Protein AF-A0A3C2B3F4-F1 (afdb_monomer)

Secondary structure (DSSP, 8-state):
---HHHHHHTS-HHHHHHHHHHHHHHHHH-TTPEEEEETTEEEEEETTEEEEE------------

Sequence (65 aa):
MTDPDAYLHRQPEPHRRALGELRTAIITTAPDCVETMRRRVPAFLLDGKQLVSIGAARHLDTGAE

Mean predicted aligned error: 6.21 Å

pLDDT: mean 83.93, std 11.48, range [47.03, 92.81]

Structure (mmCIF, N/CA/C/O backbone):
data_AF-A0A3C2B3F4-F1
#
_entry.id   AF-A0A3C2B3F4-F1
#
loop_
_atom_site.group_PDB
_atom_site.id
_atom_site.type_symbol
_atom_site.label_atom_id
_atom_site.label_alt_id
_atom_site.label_comp_id
_atom_site.label_asym_id
_atom_site.label_entity_id
_atom_site.label_seq_id
_atom_site.pdbx_PDB_ins_code
_atom_site.Cartn_x
_atom_site.Cartn_y
_atom_site.Cartn_z
_atom_site.occupancy
_atom_site.B_iso_or_equiv
_atom_site.auth_seq_id
_atom_site.auth_comp_id
_atom_site.auth_asym_id
_atom_site.auth_atom_id
_atom_site.pdbx_PDB_model_num
ATOM 1 N N . MET A 1 1 ? -4.321 -16.498 -4.886 1.00 48.94 1 MET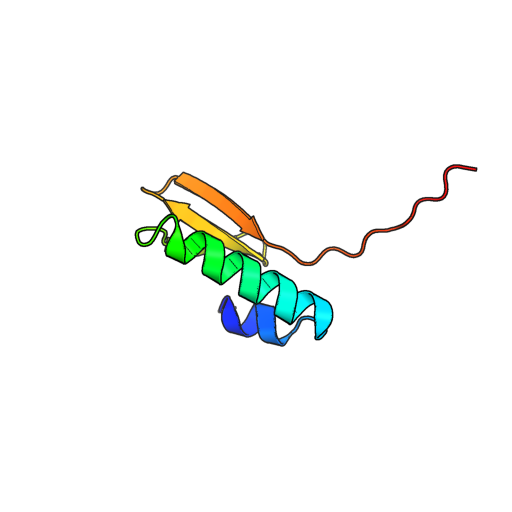 A N 1
ATOM 2 C CA . MET A 1 1 ? -4.624 -15.251 -4.156 1.00 48.94 1 MET A CA 1
ATOM 3 C C . MET A 1 1 ? -3.449 -14.324 -4.407 1.00 48.94 1 MET A C 1
ATOM 5 O O . MET A 1 1 ? -2.335 -14.730 -4.113 1.00 48.94 1 MET A O 1
ATOM 9 N N . THR A 1 2 ? -3.630 -13.205 -5.108 1.00 61.22 2 THR A N 1
ATOM 10 C CA . THR A 1 2 ? -2.507 -12.283 -5.342 1.00 61.22 2 THR A CA 1
ATOM 11 C C . THR A 1 2 ? -2.296 -11.494 -4.063 1.00 61.22 2 THR A C 1
ATOM 13 O O . THR A 1 2 ? -3.254 -10.946 -3.534 1.00 61.22 2 THR A O 1
ATOM 16 N N . ASP A 1 3 ? -1.075 -11.507 -3.562 1.00 81.94 3 ASP A N 1
ATOM 17 C CA . ASP A 1 3 ? -0.638 -10.733 -2.409 1.00 81.94 3 ASP A CA 1
ATOM 18 C C . ASP A 1 3 ? -0.051 -9.389 -2.901 1.00 81.94 3 ASP A C 1
ATOM 20 O O . ASP A 1 3 ? 0.510 -9.359 -4.006 1.00 81.94 3 ASP A O 1
ATOM 24 N N . PRO A 1 4 ? -0.220 -8.270 -2.174 1.00 81.62 4 PRO A N 1
ATOM 25 C CA . PRO A 1 4 ? 0.351 -6.981 -2.561 1.00 81.62 4 PRO A CA 1
ATOM 26 C C . PRO A 1 4 ? 1.868 -7.038 -2.795 1.00 81.62 4 PRO A C 1
ATOM 28 O O . PRO A 1 4 ? 2.333 -6.504 -3.804 1.00 81.62 4 PRO A O 1
ATOM 31 N N . ASP A 1 5 ? 2.643 -7.761 -1.984 1.00 84.06 5 ASP A N 1
ATOM 32 C CA . ASP A 1 5 ? 4.080 -7.940 -2.214 1.00 84.06 5 ASP A CA 1
ATOM 33 C C . ASP A 1 5 ? 4.335 -8.717 -3.510 1.00 84.06 5 ASP A C 1
ATOM 35 O O . ASP A 1 5 ? 5.168 -8.326 -4.334 1.00 84.06 5 ASP A O 1
ATOM 39 N N . ALA A 1 6 ? 3.546 -9.762 -3.779 1.00 86.69 6 ALA A N 1
ATOM 40 C CA . ALA A 1 6 ? 3.621 -10.490 -5.047 1.00 86.69 6 ALA A CA 1
ATOM 41 C C . ALA A 1 6 ? 3.268 -9.613 -6.267 1.00 86.69 6 ALA A C 1
ATOM 43 O O . ALA A 1 6 ? 3.770 -9.863 -7.365 1.00 86.69 6 ALA A O 1
ATOM 44 N N . TYR A 1 7 ? 2.419 -8.591 -6.106 1.00 86.56 7 TYR A N 1
ATOM 45 C CA . TYR A 1 7 ? 2.161 -7.596 -7.148 1.00 86.56 7 TYR A CA 1
ATOM 46 C C . TYR A 1 7 ? 3.380 -6.693 -7.365 1.00 86.56 7 TYR A C 1
ATOM 48 O O . TYR A 1 7 ? 3.781 -6.514 -8.516 1.00 86.56 7 TYR A O 1
ATOM 56 N N . LEU A 1 8 ? 3.998 -6.175 -6.296 1.00 85.31 8 LEU A N 1
ATOM 57 C CA . LEU A 1 8 ? 5.197 -5.333 -6.385 1.00 85.31 8 LEU A CA 1
ATOM 58 C C . LEU A 1 8 ? 6.369 -6.079 -7.039 1.00 85.31 8 LEU A C 1
ATOM 60 O O . LEU A 1 8 ? 7.038 -5.522 -7.907 1.00 85.31 8 LEU A O 1
ATOM 64 N N . HIS A 1 9 ? 6.581 -7.353 -6.695 1.00 87.31 9 HIS A N 1
ATOM 65 C CA . HIS A 1 9 ? 7.637 -8.186 -7.285 1.00 87.31 9 HIS A CA 1
ATOM 66 C C . HIS A 1 9 ? 7.484 -8.421 -8.792 1.00 87.31 9 HIS A C 1
ATOM 68 O O . HIS A 1 9 ? 8.468 -8.727 -9.460 1.00 87.31 9 HIS A O 1
ATOM 74 N N . ARG A 1 10 ? 6.270 -8.284 -9.337 1.00 87.69 10 ARG A N 1
ATOM 75 C CA . ARG A 1 10 ? 6.009 -8.412 -10.780 1.00 87.69 10 ARG A CA 1
ATOM 76 C C . ARG A 1 10 ? 6.266 -7.122 -11.553 1.00 87.69 10 ARG A C 1
ATOM 78 O O . ARG A 1 10 ? 6.279 -7.164 -12.780 1.00 87.69 10 ARG A O 1
ATOM 85 N N . GLN A 1 11 ? 6.421 -5.992 -10.867 1.00 87.12 11 GLN A N 1
ATOM 86 C CA . GLN A 1 11 ? 6.651 -4.710 -11.521 1.00 87.12 11 GLN A CA 1
ATOM 87 C C . GLN A 1 11 ? 8.136 -4.515 -11.855 1.00 87.12 11 GLN A C 1
ATOM 89 O O . GLN A 1 11 ? 8.998 -4.997 -11.118 1.00 87.12 11 GLN A O 1
ATOM 94 N N . PRO A 1 12 ? 8.460 -3.775 -12.932 1.00 88.44 12 PRO A N 1
ATOM 95 C CA . PRO A 1 12 ? 9.834 -3.384 -13.229 1.00 88.44 12 PRO A CA 1
ATOM 96 C C . PRO A 1 12 ? 10.465 -2.610 -12.067 1.00 88.44 12 PRO A C 1
ATOM 98 O O . PRO A 1 12 ? 9.772 -1.854 -11.386 1.00 88.44 12 PRO A O 1
ATOM 101 N N . GLU A 1 13 ? 11.784 -2.718 -11.906 1.00 87.44 13 GLU A N 1
ATOM 102 C CA . GLU A 1 13 ? 12.546 -2.100 -10.809 1.00 87.44 13 GLU A CA 1
ATOM 103 C C . GLU A 1 13 ? 12.164 -0.645 -10.467 1.00 87.44 13 GLU A C 1
ATOM 105 O O . GLU A 1 13 ? 11.887 -0.376 -9.295 1.00 87.44 13 GLU A O 1
ATOM 110 N N . PRO A 1 14 ? 12.060 0.295 -11.435 1.00 86.31 14 PRO A N 1
ATOM 111 C CA . PRO A 1 14 ? 11.682 1.674 -11.116 1.00 86.31 14 PRO A CA 1
ATOM 112 C C . PRO A 1 14 ? 10.267 1.787 -10.530 1.00 86.31 14 PRO A C 1
ATOM 114 O O . PRO A 1 14 ? 10.043 2.553 -9.595 1.00 86.31 14 PRO A O 1
ATOM 117 N N . HIS A 1 15 ? 9.319 0.988 -11.026 1.00 87.06 15 HIS A N 1
ATOM 118 C CA . HIS A 1 15 ? 7.948 0.969 -10.517 1.00 87.06 15 HIS A CA 1
ATOM 119 C C . HIS A 1 15 ? 7.884 0.299 -9.148 1.00 87.06 15 HIS A C 1
ATOM 121 O O . HIS A 1 15 ? 7.205 0.797 -8.257 1.00 87.06 15 HIS A O 1
ATOM 127 N N . ARG A 1 16 ? 8.612 -0.807 -8.958 1.00 89.94 16 ARG A N 1
ATOM 128 C CA . ARG A 1 16 ? 8.692 -1.510 -7.675 1.00 89.94 16 ARG A CA 1
ATOM 129 C C . ARG A 1 16 ? 9.207 -0.587 -6.575 1.00 89.94 16 ARG A C 1
ATOM 131 O O . ARG A 1 16 ? 8.608 -0.541 -5.504 1.00 89.94 16 ARG A O 1
ATOM 138 N N . ARG A 1 17 ? 10.268 0.176 -6.856 1.00 89.56 17 ARG A N 1
ATOM 139 C CA . ARG A 1 17 ? 10.829 1.151 -5.916 1.00 89.56 17 ARG A CA 1
ATOM 140 C C . ARG A 1 17 ? 9.822 2.247 -5.570 1.00 89.56 17 ARG A C 1
ATOM 142 O O . ARG A 1 17 ? 9.534 2.439 -4.395 1.00 89.56 17 ARG A O 1
ATOM 149 N N . ALA A 1 18 ? 9.233 2.896 -6.576 1.00 89.75 18 ALA A N 1
ATOM 150 C CA . ALA A 1 18 ? 8.252 3.960 -6.356 1.00 89.75 18 ALA A CA 1
ATOM 151 C C . ALA A 1 18 ? 7.006 3.470 -5.590 1.00 89.75 18 ALA A C 1
ATOM 153 O O . ALA A 1 18 ? 6.529 4.139 -4.676 1.00 89.75 18 ALA A O 1
ATOM 154 N N . LEU A 1 19 ? 6.497 2.277 -5.919 1.00 89.81 19 LEU A N 1
ATOM 155 C CA . LEU A 1 19 ? 5.362 1.668 -5.220 1.00 89.81 19 LEU A CA 1
ATOM 156 C C . LEU A 1 19 ? 5.710 1.291 -3.774 1.00 89.81 19 LEU A C 1
ATOM 158 O O . LEU A 1 19 ? 4.873 1.465 -2.893 1.00 89.81 19 LEU A O 1
ATOM 162 N N . GLY A 1 20 ? 6.928 0.804 -3.521 1.00 91.00 20 GLY A N 1
ATOM 163 C CA . GLY A 1 20 ? 7.409 0.500 -2.171 1.00 91.00 20 GLY A CA 1
ATOM 164 C C . GLY A 1 20 ? 7.549 1.749 -1.297 1.00 91.00 20 GLY A C 1
ATOM 165 O O . GLY A 1 20 ? 7.108 1.750 -0.146 1.00 91.00 20 GLY A O 1
ATOM 166 N N . GLU A 1 21 ? 8.094 2.834 -1.852 1.00 91.75 21 GLU A N 1
ATOM 167 C CA . GLU A 1 21 ? 8.184 4.135 -1.177 1.00 91.75 21 GLU A CA 1
ATOM 168 C C . GLU A 1 21 ? 6.781 4.685 -0.855 1.00 91.75 21 GLU A C 1
ATOM 170 O O . GLU A 1 21 ? 6.509 5.068 0.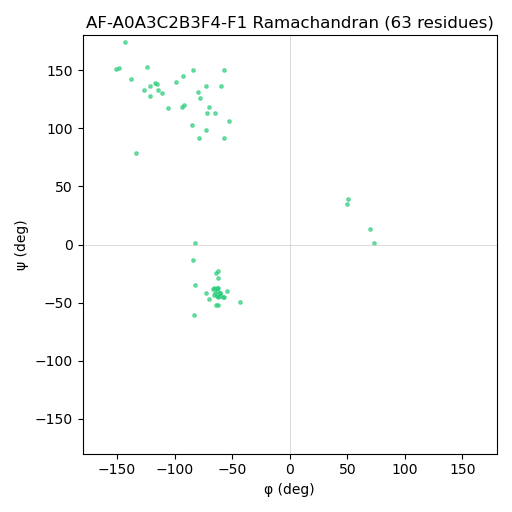284 1.00 91.75 21 GLU A O 1
ATOM 175 N N . LEU A 1 22 ? 5.849 4.626 -1.815 1.00 90.56 22 LEU A N 1
ATOM 176 C CA . LEU A 1 22 ? 4.466 5.067 -1.622 1.00 90.56 22 LEU A CA 1
ATOM 1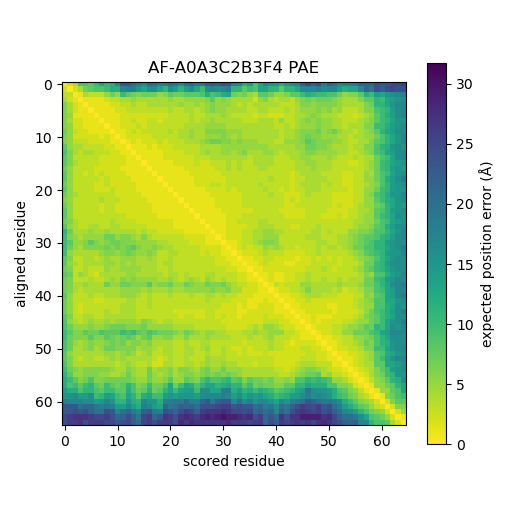77 C C . LEU A 1 22 ? 3.726 4.235 -0.563 1.00 90.56 22 LEU A C 1
ATOM 179 O O . LEU A 1 22 ? 3.069 4.800 0.309 1.00 90.56 22 LEU A O 1
ATOM 183 N N . ARG A 1 23 ? 3.862 2.903 -0.597 1.00 90.56 23 ARG A N 1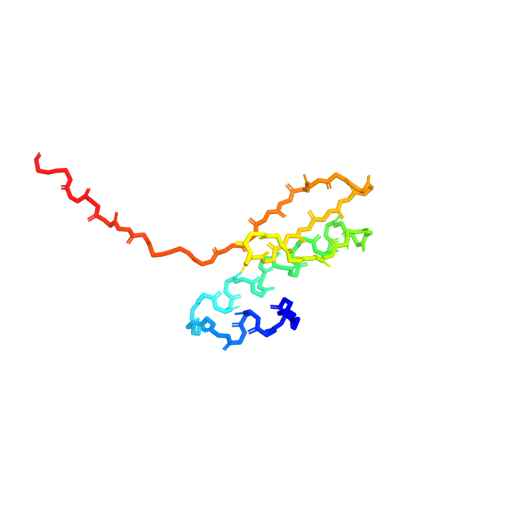
ATOM 184 C CA . ARG A 1 23 ? 3.300 1.994 0.418 1.00 90.56 23 ARG A CA 1
ATOM 185 C C . ARG A 1 23 ? 3.807 2.345 1.814 1.00 90.56 23 ARG A C 1
ATOM 187 O O . ARG A 1 23 ? 3.012 2.455 2.743 1.00 90.56 23 ARG A O 1
ATOM 194 N N . THR A 1 24 ? 5.110 2.583 1.944 1.00 91.31 24 THR A N 1
ATOM 195 C CA . THR A 1 24 ? 5.732 2.974 3.217 1.00 91.31 24 THR A CA 1
ATOM 196 C C . THR A 1 24 ? 5.157 4.292 3.736 1.00 91.31 24 THR A C 1
ATOM 198 O O . THR A 1 24 ? 4.802 4.383 4.911 1.00 91.31 24 THR A O 1
ATOM 201 N N . ALA A 1 25 ? 4.997 5.299 2.872 1.00 92.81 25 ALA A N 1
ATOM 202 C CA . ALA A 1 25 ? 4.419 6.589 3.251 1.00 92.81 25 ALA A CA 1
ATOM 203 C C . ALA A 1 25 ? 2.957 6.471 3.721 1.00 92.81 25 ALA A C 1
ATOM 205 O O . ALA A 1 25 ? 2.570 7.110 4.703 1.00 92.81 25 ALA A O 1
ATOM 206 N N . ILE A 1 26 ? 2.158 5.627 3.056 1.00 90.12 26 ILE A N 1
ATOM 207 C CA . ILE A 1 26 ? 0.758 5.372 3.423 1.00 90.12 26 ILE A CA 1
ATOM 208 C C . ILE A 1 26 ? 0.679 4.709 4.799 1.00 90.12 26 ILE A C 1
ATOM 210 O O . ILE A 1 26 ? -0.001 5.236 5.673 1.00 90.12 26 ILE A O 1
ATOM 214 N N . ILE A 1 27 ? 1.412 3.612 5.016 1.00 89.69 27 ILE A N 1
ATOM 215 C CA . ILE A 1 27 ? 1.412 2.879 6.294 1.00 89.69 27 ILE A CA 1
ATOM 216 C C . ILE A 1 27 ? 1.934 3.763 7.434 1.00 89.69 27 ILE A C 1
ATOM 218 O O . ILE A 1 27 ? 1.402 3.727 8.537 1.00 89.69 27 ILE A O 1
ATOM 222 N N . THR A 1 28 ? 2.940 4.601 7.168 1.00 92.62 28 THR A N 1
ATOM 223 C CA . THR A 1 28 ? 3.481 5.534 8.172 1.00 92.62 28 THR A CA 1
ATOM 224 C C . THR A 1 28 ? 2.455 6.597 8.572 1.00 92.62 28 THR A C 1
ATOM 226 O O . THR A 1 28 ? 2.390 6.986 9.734 1.00 92.62 28 THR A O 1
ATOM 229 N N . THR A 1 29 ? 1.649 7.072 7.620 1.00 92.12 29 THR A N 1
ATOM 230 C CA . THR A 1 29 ? 0.642 8.118 7.864 1.00 92.12 29 THR A CA 1
ATOM 231 C C . THR A 1 29 ? -0.649 7.550 8.457 1.00 92.12 29 THR A C 1
ATOM 233 O O . THR A 1 29 ? -1.301 8.205 9.264 1.00 92.12 29 THR A O 1
ATOM 236 N N . ALA A 1 30 ? -1.024 6.336 8.057 1.00 90.38 30 ALA A N 1
ATOM 237 C CA . ALA A 1 30 ? -2.234 5.643 8.477 1.00 90.38 30 ALA A CA 1
ATOM 238 C C . ALA A 1 30 ? -1.889 4.190 8.859 1.00 90.38 30 ALA A C 1
ATOM 240 O O . ALA A 1 30 ? -2.122 3.278 8.062 1.00 90.38 30 ALA A O 1
ATOM 241 N N . PRO A 1 31 ? -1.341 3.950 10.063 1.00 88.69 31 PRO A N 1
ATOM 242 C CA . PRO A 1 31 ? -0.932 2.609 10.493 1.00 88.69 31 PRO A CA 1
ATOM 243 C C . PRO A 1 31 ? -2.112 1.638 10.623 1.00 88.69 31 PRO A C 1
ATOM 245 O O . PRO A 1 31 ? -1.934 0.435 10.460 1.00 88.69 31 PRO A O 1
ATOM 248 N N . ASP A 1 32 ? -3.319 2.160 10.843 1.00 90.31 32 ASP A N 1
ATOM 249 C CA . ASP A 1 32 ? -4.551 1.372 10.954 1.00 90.31 32 ASP A CA 1
ATOM 250 C C . ASP A 1 32 ? -5.164 1.010 9.591 1.00 90.31 32 ASP A C 1
ATOM 252 O O 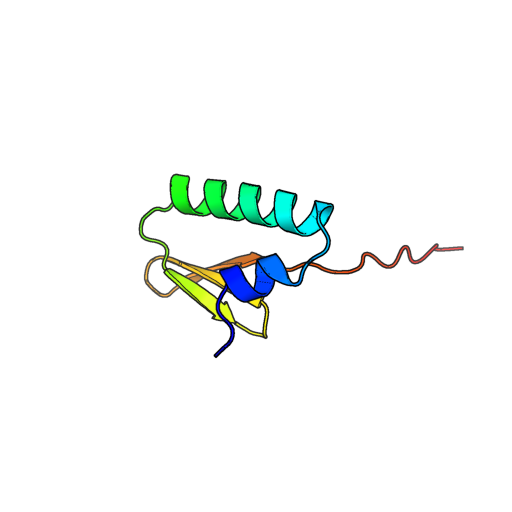. ASP A 1 32 ? -6.235 0.399 9.519 1.00 90.31 32 ASP A O 1
ATOM 256 N N . CYS A 1 33 ? -4.526 1.404 8.482 1.00 90.44 33 CYS A N 1
ATOM 257 C CA . CYS A 1 33 ? -5.032 1.052 7.166 1.00 90.44 33 CYS A CA 1
ATOM 258 C C . CYS A 1 33 ? -4.811 -0.439 6.856 1.00 90.44 33 CYS A C 1
ATOM 260 O O . CYS A 1 33 ? -3.750 -1.017 7.083 1.00 90.44 33 CYS A O 1
ATOM 262 N N . VAL A 1 34 ? -5.834 -1.070 6.289 1.00 90.19 34 VAL A N 1
ATOM 263 C CA . VAL A 1 34 ? -5.805 -2.452 5.822 1.00 90.19 34 VAL A CA 1
ATOM 264 C C . VAL A 1 34 ? -5.445 -2.462 4.345 1.00 90.19 34 VAL A C 1
ATOM 266 O O . VAL A 1 34 ? -6.187 -1.942 3.505 1.00 90.19 34 VAL A O 1
ATOM 269 N N . GLU A 1 35 ? -4.324 -3.092 4.019 1.00 89.81 35 GLU A N 1
ATOM 270 C CA . GLU A 1 35 ? -3.936 -3.357 2.639 1.00 89.81 35 GLU A CA 1
ATOM 271 C C . GLU A 1 35 ? -4.692 -4.577 2.089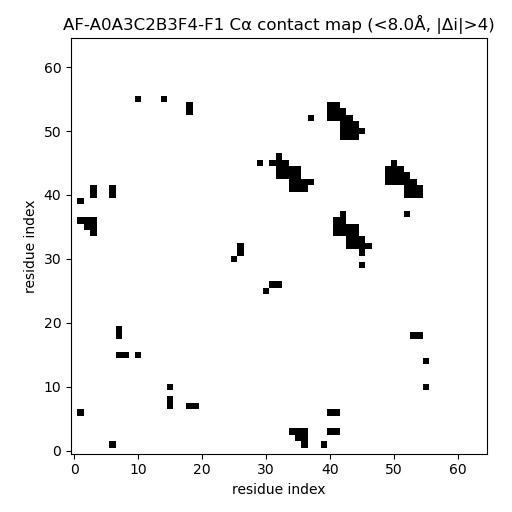 1.00 89.81 35 GLU A C 1
ATOM 273 O O . GLU A 1 35 ? -4.781 -5.635 2.711 1.00 89.81 35 GLU A O 1
ATOM 278 N N . THR A 1 36 ? -5.271 -4.433 0.903 1.00 89.56 36 THR A N 1
ATOM 279 C CA . THR A 1 36 ? -6.035 -5.471 0.210 1.00 89.56 36 THR A CA 1
ATOM 280 C C . THR A 1 36 ? -5.791 -5.410 -1.294 1.00 89.56 36 THR A C 1
ATOM 282 O O . THR A 1 36 ? -5.179 -4.478 -1.806 1.00 89.56 36 THR A O 1
ATOM 285 N N . MET A 1 37 ? -6.328 -6.376 -2.038 1.00 88.44 37 MET A N 1
ATOM 286 C CA . MET A 1 37 ? -6.310 -6.358 -3.499 1.00 88.44 37 MET A CA 1
ATOM 287 C C . MET A 1 37 ? -7.697 -6.026 -4.046 1.00 88.44 37 MET A C 1
ATOM 289 O O . MET A 1 37 ? -8.644 -6.798 -3.888 1.00 88.44 37 MET A O 1
ATOM 293 N N . ARG A 1 38 ? -7.822 -4.905 -4.762 1.00 87.19 38 ARG A N 1
ATOM 294 C CA . ARG A 1 38 ? -9.043 -4.535 -5.495 1.00 87.19 38 ARG A CA 1
ATOM 295 C C . ARG A 1 38 ? -8.731 -4.356 -6.965 1.00 87.19 38 ARG A C 1
ATOM 297 O O . ARG A 1 38 ? -7.731 -3.759 -7.324 1.00 87.19 38 ARG A O 1
ATOM 304 N N . ARG A 1 39 ? -9.592 -4.879 -7.845 1.00 83.69 39 ARG A N 1
ATOM 305 C CA . ARG A 1 39 ? -9.437 -4.741 -9.310 1.00 83.69 39 ARG A CA 1
ATOM 306 C C . ARG A 1 39 ? -8.025 -5.112 -9.813 1.00 83.69 39 ARG A C 1
ATOM 308 O O . ARG A 1 39 ? -7.540 -4.527 -10.772 1.00 83.69 39 ARG A O 1
ATOM 315 N N . ARG A 1 40 ? -7.397 -6.114 -9.177 1.00 85.81 40 ARG A N 1
ATOM 316 C CA . ARG A 1 40 ? -6.029 -6.612 -9.444 1.00 85.81 40 ARG A CA 1
ATOM 317 C C . ARG A 1 40 ? -4.879 -5.671 -9.057 1.00 85.81 40 ARG A C 1
ATOM 319 O O . ARG A 1 40 ? -3.744 -5.957 -9.426 1.00 85.81 40 ARG A O 1
ATOM 326 N N . VAL A 1 41 ? -5.144 -4.620 -8.287 1.00 87.94 41 VAL A N 1
ATOM 327 C CA . VAL A 1 41 ? -4.122 -3.706 -7.765 1.00 87.94 41 VAL A CA 1
ATOM 328 C C . VAL A 1 41 ? -4.194 -3.604 -6.233 1.00 87.94 41 VAL A C 1
ATOM 330 O O . VAL A 1 41 ? -5.278 -3.808 -5.668 1.00 87.94 41 VAL A O 1
ATOM 333 N N . PRO A 1 42 ? -3.074 -3.308 -5.552 1.00 89.88 42 PRO A N 1
ATOM 334 C CA . PRO A 1 42 ? -3.077 -3.013 -4.124 1.00 89.88 42 PRO A CA 1
ATOM 335 C C . PRO A 1 42 ? -3.948 -1.795 -3.794 1.00 89.88 42 PRO A C 1
ATOM 337 O O . PRO A 1 42 ? -3.923 -0.767 -4.478 1.00 89.88 42 PRO A O 1
ATOM 340 N N . ALA A 1 43 ? -4.737 -1.916 -2.736 1.00 91.00 43 ALA A N 1
ATOM 341 C CA . ALA A 1 43 ? -5.637 -0.893 -2.237 1.00 91.00 43 ALA A CA 1
ATOM 342 C C . ALA A 1 43 ? -5.569 -0.826 -0.713 1.00 91.00 43 ALA A C 1
ATOM 344 O O . ALA A 1 43 ? -5.508 -1.853 -0.050 1.00 91.00 43 ALA A O 1
ATOM 345 N N . PHE A 1 44 ? -5.641 0.381 -0.168 1.00 91.44 44 PHE A N 1
ATOM 346 C CA . PHE A 1 44 ? -5.601 0.642 1.265 1.00 91.44 44 PHE A CA 1
ATOM 347 C C . PHE A 1 44 ? -6.970 1.126 1.718 1.00 91.44 44 PHE A C 1
ATOM 349 O O . PHE A 1 44 ? -7.563 2.026 1.108 1.00 91.44 44 PHE A O 1
ATOM 356 N N . LEU A 1 45 ? -7.485 0.510 2.775 1.00 92.25 45 LEU A N 1
ATOM 357 C CA . LEU A 1 45 ? -8.743 0.880 3.401 1.00 92.25 45 LEU A CA 1
ATOM 358 C C . LEU A 1 45 ? -8.480 1.373 4.815 1.00 92.25 45 LEU A C 1
ATOM 360 O O . LEU A 1 45 ? -7.722 0.748 5.536 1.00 92.25 45 LEU A O 1
ATOM 364 N N . LEU A 1 46 ? -9.150 2.435 5.233 1.00 92.56 46 LEU A N 1
ATOM 365 C CA . LEU A 1 46 ? -9.168 2.889 6.621 1.00 92.56 46 LEU A CA 1
ATOM 366 C C . LEU A 1 46 ? -10.616 2.889 7.091 1.00 92.56 46 LEU A C 1
ATOM 368 O O . LEU A 1 46 ? -11.490 3.393 6.382 1.00 92.56 46 LEU A O 1
ATOM 372 N N . ASP A 1 47 ? -10.884 2.246 8.226 1.00 89.69 47 ASP A N 1
ATOM 373 C CA . ASP A 1 47 ? -12.239 2.076 8.769 1.00 89.69 47 ASP A CA 1
ATOM 374 C C . ASP A 1 47 ? -13.246 1.519 7.744 1.00 89.69 47 ASP A C 1
ATOM 376 O O . ASP A 1 47 ? -14.389 1.966 7.628 1.00 89.69 47 ASP A O 1
ATOM 380 N N . GLY A 1 48 ? -12.798 0.569 6.915 1.00 86.62 48 GLY A N 1
ATOM 381 C CA . GLY A 1 48 ? -13.617 -0.048 5.865 1.00 86.62 48 GLY A CA 1
ATOM 382 C C . GLY A 1 48 ? -13.905 0.847 4.650 1.00 86.62 48 GLY A C 1
ATOM 383 O O . GLY A 1 48 ? -14.569 0.401 3.711 1.00 86.62 48 GLY A O 1
ATOM 384 N N . LYS A 1 49 ? -13.383 2.078 4.612 1.00 89.00 49 LYS A N 1
ATOM 385 C CA . LYS A 1 49 ? -13.481 3.000 3.472 1.00 89.00 49 LYS A CA 1
ATOM 386 C C . LYS A 1 49 ? -12.204 2.958 2.646 1.00 89.00 49 LYS A C 1
ATOM 388 O O . LYS A 1 49 ? -11.108 2.903 3.188 1.00 89.00 49 LYS A O 1
ATOM 393 N N . GLN A 1 50 ? -1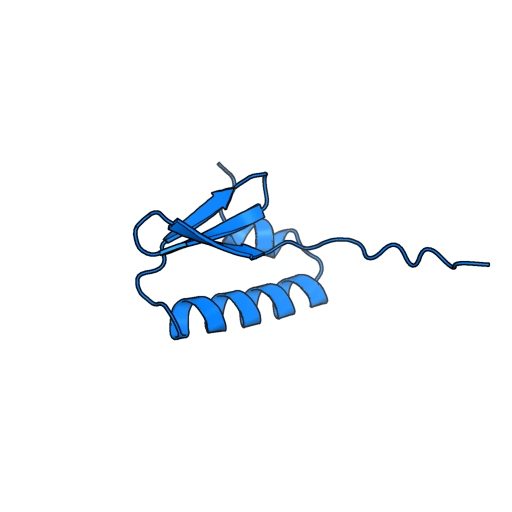2.333 3.001 1.323 1.00 89.12 50 GLN A N 1
ATOM 394 C CA . GLN A 1 50 ? -11.173 3.045 0.434 1.00 89.12 50 GLN A CA 1
ATOM 395 C C . GLN A 1 50 ? -10.476 4.407 0.552 1.00 89.12 50 GLN A C 1
ATOM 397 O O . GLN A 1 50 ? -11.078 5.424 0.218 1.00 89.12 50 GLN A O 1
ATOM 402 N N . LEU A 1 51 ? -9.217 4.407 0.992 1.00 88.75 51 LEU A N 1
ATOM 403 C CA . LEU A 1 51 ? -8.364 5.596 1.002 1.00 88.75 51 LEU A CA 1
ATOM 404 C C . LEU A 1 51 ? -7.731 5.803 -0.369 1.00 88.75 51 LEU A C 1
ATOM 406 O O . LEU A 1 51 ? -7.938 6.820 -1.023 1.00 88.75 51 LEU A O 1
ATOM 410 N N . VAL A 1 52 ? -6.953 4.814 -0.806 1.00 88.56 52 VAL A N 1
ATOM 411 C CA . VAL A 1 52 ? -6.142 4.916 -2.017 1.00 88.56 52 VAL A CA 1
ATOM 412 C C . VAL A 1 52 ? -5.957 3.542 -2.646 1.00 88.56 52 VAL A C 1
ATOM 414 O O . VAL A 1 52 ? -6.004 2.510 -1.981 1.00 88.56 52 VAL A O 1
ATOM 417 N N . SER A 1 53 ? -5.785 3.512 -3.960 1.00 88.69 53 SER A N 1
ATOM 418 C CA . SER A 1 53 ? -5.371 2.319 -4.694 1.00 88.69 53 SER A CA 1
ATOM 419 C C . SER A 1 53 ? -4.161 2.678 -5.532 1.00 88.69 53 SER A C 1
ATOM 421 O O . SER A 1 53 ? -4.157 3.720 -6.185 1.00 88.69 53 SER A O 1
ATOM 423 N N . ILE A 1 54 ? -3.138 1.835 -5.485 1.00 87.81 54 ILE A N 1
ATOM 424 C CA . ILE A 1 54 ? -1.862 2.082 -6.148 1.00 87.81 54 ILE A CA 1
ATOM 425 C C . ILE A 1 54 ? -1.674 1.046 -7.245 1.00 87.81 54 ILE A C 1
ATOM 427 O O . ILE A 1 54 ? -1.900 -0.142 -7.043 1.00 87.81 54 ILE A O 1
ATOM 431 N N . GLY A 1 55 ? -1.282 1.495 -8.428 1.00 85.94 55 GLY A N 1
ATOM 432 C CA . GLY A 1 55 ? -1.121 0.636 -9.590 1.00 85.94 55 GLY A CA 1
ATOM 433 C C . GLY A 1 55 ? -0.014 1.159 -10.486 1.00 85.94 55 GLY A C 1
ATOM 434 O O . GLY A 1 55 ? 0.256 2.356 -10.520 1.00 85.94 55 GLY A O 1
ATOM 435 N N . ALA A 1 56 ? 0.623 0.248 -11.213 1.00 83.88 56 ALA A N 1
ATOM 436 C CA . ALA A 1 56 ? 1.541 0.612 -12.274 1.00 83.88 56 ALA A CA 1
ATOM 437 C C . ALA A 1 56 ? 0.711 0.669 -13.553 1.00 83.88 56 ALA A C 1
ATOM 439 O O . ALA A 1 56 ? 0.086 -0.320 -13.939 1.00 83.88 56 ALA A O 1
ATOM 440 N N . ALA A 1 57 ? 0.673 1.835 -14.182 1.00 78.38 57 ALA A N 1
ATOM 441 C CA . ALA A 1 57 ? 0.055 2.020 -15.481 1.00 78.38 57 ALA A CA 1
ATOM 442 C C . ALA A 1 57 ? 1.139 2.440 -16.465 1.00 78.38 57 ALA A C 1
ATOM 444 O O . ALA A 1 57 ? 2.004 3.254 -16.147 1.00 78.38 57 ALA A O 1
ATOM 445 N N . ARG A 1 58 ? 1.081 1.894 -17.677 1.00 76.00 58 ARG A N 1
ATOM 446 C CA . ARG A 1 58 ? 1.866 2.429 -18.781 1.00 76.00 58 ARG A CA 1
ATOM 447 C C . ARG A 1 58 ? 1.228 3.756 -19.177 1.00 76.00 58 ARG A C 1
ATOM 449 O O . ARG A 1 58 ? 0.102 3.759 -19.671 1.00 76.00 58 ARG A O 1
ATOM 456 N N . HIS A 1 59 ? 1.936 4.857 -18.950 1.00 69.75 59 HIS A N 1
ATOM 457 C CA . HIS A 1 59 ? 1.560 6.135 -19.536 1.00 69.75 59 HIS A CA 1
ATOM 458 C C . HIS A 1 59 ? 1.716 5.990 -21.052 1.00 69.75 59 HIS A C 1
ATOM 460 O O . HIS A 1 59 ? 2.807 5.715 -21.551 1.00 69.75 59 HIS A O 1
ATOM 466 N N . LEU A 1 60 ? 0.602 6.029 -21.776 1.00 64.31 60 LEU A N 1
ATOM 467 C CA . LEU A 1 60 ? 0.640 6.167 -23.222 1.00 64.31 60 LEU A CA 1
ATOM 468 C C . LEU A 1 60 ? 0.744 7.663 -23.476 1.00 64.31 60 LEU A C 1
ATOM 470 O O . LEU A 1 60 ? -0.255 8.366 -23.334 1.00 64.31 60 LEU A O 1
ATOM 474 N N . ASP A 1 61 ? 1.942 8.135 -23.817 1.00 59.34 61 ASP A N 1
ATOM 475 C CA . ASP A 1 61 ? 2.115 9.431 -24.463 1.00 59.34 61 ASP A CA 1
ATOM 476 C C . ASP A 1 61 ? 1.285 9.413 -25.745 1.00 59.34 61 ASP A C 1
ATOM 478 O O . ASP A 1 61 ? 1.700 8.924 -26.795 1.00 59.34 61 ASP A O 1
ATOM 482 N N . THR A 1 62 ? 0.042 9.865 -25.624 1.00 54.66 62 THR A N 1
ATOM 483 C CA . THR A 1 62 ? -0.782 10.173 -26.778 1.00 54.66 62 THR A CA 1
ATOM 484 C C . THR A 1 62 ? -0.272 11.527 -27.224 1.00 54.66 62 THR A C 1
ATOM 486 O O . THR A 1 62 ? -0.675 12.550 -26.677 1.00 54.66 62 THR A O 1
ATOM 489 N N . GLY A 1 63 ? 0.704 11.514 -28.134 1.00 56.53 63 GLY A N 1
ATOM 490 C CA . GLY A 1 63 ? 1.072 12.703 -28.884 1.00 56.53 63 GLY A CA 1
ATOM 491 C C . GLY A 1 63 ? -0.199 13.246 -29.522 1.00 56.53 63 GLY A C 1
ATOM 492 O O . GLY A 1 63 ? -0.759 12.618 -30.417 1.00 56.53 63 GLY A O 1
ATOM 493 N N . ALA A 1 64 ? -0.707 14.347 -28.978 1.00 52.19 64 ALA A N 1
ATOM 494 C CA . ALA A 1 64 ? -1.659 15.183 -29.677 1.00 52.19 64 ALA A CA 1
ATOM 495 C C . ALA A 1 64 ? -0.851 15.900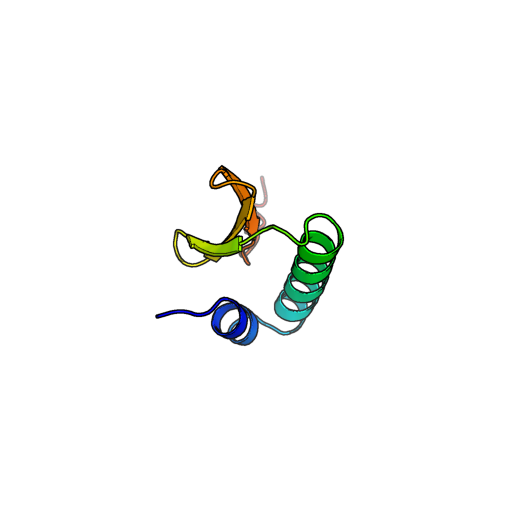 -30.761 1.00 52.19 64 ALA A C 1
ATOM 497 O O 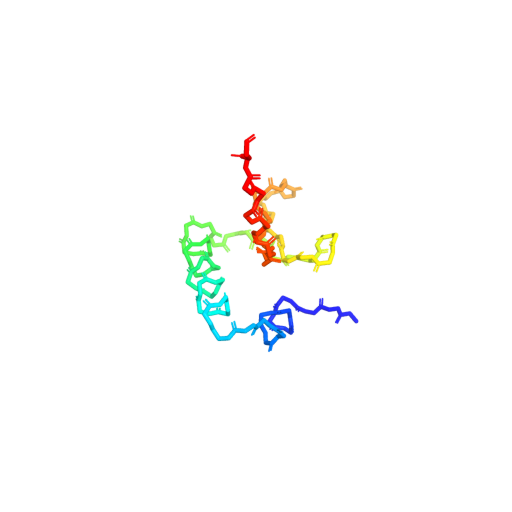. ALA A 1 64 ? -0.097 16.826 -30.455 1.00 52.19 64 ALA A O 1
ATOM 498 N N . GLU A 1 65 ? -0.925 15.363 -31.979 1.00 47.03 65 GLU A N 1
ATOM 499 C CA . GLU A 1 65 ? -0.567 16.081 -33.206 1.00 47.03 65 GLU A CA 1
ATOM 500 C C . GLU A 1 65 ? -1.604 17.167 -33.514 1.00 47.03 65 GLU A C 1
ATOM 502 O O . GLU A 1 65 ? -2.809 16.934 -33.243 1.00 47.03 65 GLU A O 1
#

Foldseek 3Di:
DQDQVNQLVPDPPVLSVVVVVVVVVCCVVPVQWDWDADPNFIFTDHPNHTDDTDDDDPPDPPPPD

Solvent-accessible surface area (backbone atoms only — not comparable to full-atom values): 4107 Å² total; per-residue (Å²): 132,86,46,61,67,63,53,42,72,71,41,59,69,73,57,28,52,54,51,50,54,51,51,51,53,48,43,72,76,40,72,78,43,46,78,45,71,51,99,91,26,38,25,34,24,45,93,89,38,81,72,51,71,54,76,91,72,86,83,74,85,74,77,82,125

Nearest PDB structures (foldseek):
  2oc6-assembly2_B  TM=8.981E-01  e=1.874E-02  Bacillus subtilis
  2kl4-assembly1_A  TM=8.419E-01  e=7.787E-02  Halalkalibacterium halodurans
  2i8d-assembly1_B  TM=7.747E-01  e=6.799E-02  Lacticaseibacillus casei
  6lg3-assembly1_A  TM=4.937E-01  e=2.162E+00  Mycobacterium tuberculosis

Radius of gyration: 13.4 Å; Cα contacts (8 Å, |Δi|>4): 64; chains: 1; bounding box: 26×31×44 Å